Protein AF-A0A4Y1RPD7-F1 (afdb_monomer_lite)

InterPro domains:
  IPR005150 Cellulose synthase [PF03552] (23-149)

Organism: Prunus dulcis (NCBI:txid3755)

Radius of gyration: 18.89 Å; chains: 1; bounding box: 48×44×51 Å

Secondary structure (DSSP, 8-state):
-HHHHHHHHHHHHHHHHHHHHHTT--HHHHHHHHHHHHHHIIIIIHHHHHHHHHHHTT-------PPP----HHHHHHHHTT-----S--TTHHHHHHHHHHHHHHHHHHHHHHHH--S-HHHHHHHHHHHHHHHHHHHHHHHHHHT---

Foldseek 3Di:
DLVVVLVVVVVVLVVQQVVCVVVVHDPVRSLLVVLVVVLCVLAVVVVVVVQVVCVVVVNDDDDDDDDDPDDDPVNVVCVVVVADADDPDDPRCVSLLVLLVVLVVQLVVLVVCVVVDPPDNVVSVSSNVVSVVSNVSCVSVVVNVVPHDD

Sequence (150 aa):
MVSLVCVSLYRSYDQDLQDFVLAGGTFRRWWDDRRMWMIRGLSSFLFGTIEFSLKSLGVASHGFNVTSKVLDEDRSKRYEQGSIEFGVSSPLFVPLTMAAIVNLVAFAWGNVELIRSSNSPEELFMQMFIASFGILNCKPIYEAIINRKR

Structure (mmCIF, N/CA/C/O backbone):
data_AF-A0A4Y1RPD7-F1
#
_entry.id   AF-A0A4Y1RPD7-F1
#
loop_
_atom_site.group_PDB
_atom_site.id
_atom_site.type_symbol
_atom_site.label_atom_id
_atom_site.label_alt_id
_atom_site.label_comp_id
_atom_site.label_asym_id
_atom_site.label_entity_id
_atom_site.label_seq_id
_atom_site.pdbx_PDB_ins_code
_atom_site.Cartn_x
_atom_site.Cartn_y
_atom_site.Cartn_z
_atom_site.occupancy
_atom_site.B_iso_or_equiv
_atom_site.auth_seq_id
_atom_site.auth_comp_id
_atom_site.auth_asym_id
_atom_site.auth_atom_id
_atom_site.pdbx_PDB_model_num
ATOM 1 N N . MET A 1 1 ? 19.088 -10.000 -5.675 1.00 58.84 1 MET A N 1
ATOM 2 C CA . MET A 1 1 ? 18.324 -9.993 -4.402 1.00 58.84 1 MET A CA 1
ATOM 3 C C . MET A 1 1 ? 16.858 -9.614 -4.616 1.00 58.84 1 MET A C 1
ATOM 5 O O . MET A 1 1 ? 16.003 -10.401 -4.238 1.00 58.84 1 MET A O 1
ATOM 9 N N . VAL A 1 2 ? 16.553 -8.491 -5.284 1.00 61.25 2 VAL A N 1
ATOM 10 C CA . VAL A 1 2 ? 15.168 -8.044 -5.558 1.00 61.25 2 VAL A CA 1
ATOM 11 C C . VAL A 1 2 ? 14.354 -9.072 -6.360 1.00 61.25 2 VAL A C 1
ATOM 13 O O . VAL A 1 2 ? 13.270 -9.450 -5.925 1.00 61.25 2 VAL A O 1
ATOM 16 N N . SER A 1 3 ? 14.889 -9.617 -7.459 1.00 69.81 3 SER A N 1
ATOM 17 C CA . SER A 1 3 ? 14.157 -10.576 -8.309 1.00 69.81 3 SER A CA 1
ATOM 18 C C . SER A 1 3 ? 13.774 -11.877 -7.588 1.00 69.81 3 SER A C 1
ATOM 20 O O . SER A 1 3 ? 12.684 -12.395 -7.799 1.00 69.81 3 SER A O 1
ATOM 22 N N . LEU A 1 4 ? 14.622 -12.378 -6.682 1.00 75.12 4 LEU A N 1
ATOM 23 C CA . LEU A 1 4 ? 14.346 -13.581 -5.878 1.00 75.12 4 LEU A CA 1
ATOM 24 C C . LEU A 1 4 ? 13.180 -13.367 -4.906 1.00 75.12 4 LEU A C 1
ATOM 26 O O . LEU A 1 4 ? 12.284 -14.206 -4.814 1.00 75.12 4 LEU A O 1
ATOM 30 N N . VAL A 1 5 ? 13.161 -12.216 -4.229 1.00 74.44 5 VAL A N 1
ATOM 31 C CA . VAL A 1 5 ? 12.055 -11.834 -3.342 1.00 74.44 5 VAL A CA 1
ATOM 32 C C . VAL A 1 5 ? 10.758 -11.724 -4.146 1.00 74.44 5 VAL A C 1
ATOM 34 O O . VAL A 1 5 ? 9.749 -12.303 -3.756 1.00 74.44 5 VAL A O 1
ATOM 37 N N . CYS A 1 6 ? 10.790 -11.088 -5.317 1.00 72.25 6 CYS A N 1
ATOM 38 C CA . CYS A 1 6 ? 9.614 -10.964 -6.184 1.00 72.25 6 CYS A CA 1
ATOM 39 C C . CYS A 1 6 ? 9.053 -12.325 -6.618 1.00 72.25 6 CYS A C 1
ATOM 41 O O . CYS A 1 6 ? 7.846 -12.537 -6.549 1.00 72.25 6 CYS A O 1
ATOM 43 N N . VAL A 1 7 ? 9.919 -13.261 -7.020 1.00 79.75 7 VAL A N 1
ATOM 44 C CA . VAL A 1 7 ? 9.501 -14.613 -7.427 1.00 79.75 7 VAL A CA 1
ATOM 45 C C . VAL A 1 7 ? 8.850 -15.362 -6.262 1.00 79.75 7 VAL A C 1
ATOM 47 O O . VAL A 1 7 ? 7.811 -15.995 -6.446 1.00 79.75 7 VAL A O 1
ATOM 50 N N . SER A 1 8 ? 9.410 -15.258 -5.051 1.00 82.94 8 SER A N 1
ATOM 51 C CA . SER A 1 8 ? 8.802 -15.871 -3.861 1.00 82.94 8 SER A CA 1
ATOM 52 C C . SER A 1 8 ? 7.445 -15.262 -3.498 1.00 82.94 8 SER A C 1
ATOM 54 O O . SER A 1 8 ? 6.529 -15.996 -3.135 1.00 82.94 8 SER A O 1
ATOM 56 N N . LEU A 1 9 ? 7.293 -13.942 -3.652 1.00 80.88 9 LEU A N 1
ATOM 57 C CA . LEU A 1 9 ? 6.032 -13.245 -3.408 1.00 80.88 9 LEU A CA 1
ATOM 58 C C . LEU A 1 9 ? 4.979 -13.643 -4.437 1.00 80.88 9 LEU A C 1
ATOM 60 O O . LEU A 1 9 ? 3.856 -13.954 -4.070 1.00 80.88 9 LEU A O 1
ATOM 64 N N . TYR A 1 10 ? 5.334 -13.684 -5.718 1.00 82.81 10 TYR A N 1
ATOM 65 C CA . TYR A 1 10 ? 4.394 -14.092 -6.755 1.00 82.81 10 TYR A CA 1
ATOM 66 C C . TYR A 1 10 ? 3.880 -15.515 -6.516 1.00 82.81 10 TYR A C 1
ATOM 68 O O . TYR A 1 10 ? 2.677 -15.750 -6.568 1.00 82.81 10 TYR A O 1
ATOM 76 N N . ARG A 1 11 ? 4.777 -16.445 -6.162 1.00 88.69 11 ARG A N 1
ATOM 77 C CA . ARG A 1 11 ? 4.397 -17.823 -5.833 1.00 88.69 11 ARG A CA 1
ATOM 78 C C . ARG A 1 11 ? 3.441 -17.896 -4.642 1.00 88.69 11 ARG A C 1
ATOM 80 O O . ARG A 1 11 ? 2.474 -18.644 -4.706 1.00 88.69 11 ARG A O 1
ATOM 87 N N . SER A 1 12 ? 3.704 -17.154 -3.565 1.00 89.00 12 SER A N 1
ATOM 88 C CA . SER A 1 12 ? 2.822 -17.189 -2.393 1.00 89.00 12 SER A CA 1
ATOM 89 C C . SER A 1 12 ? 1.452 -16.578 -2.680 1.00 89.00 12 SER A C 1
ATOM 91 O O . SER A 1 12 ? 0.452 -17.101 -2.205 1.00 89.00 12 SER A O 1
ATOM 93 N N . TYR A 1 13 ? 1.391 -15.522 -3.494 1.00 87.94 13 TYR A N 1
ATOM 94 C CA . TYR A 1 13 ? 0.130 -14.933 -3.950 1.00 87.94 13 TYR A CA 1
ATOM 95 C C . TYR A 1 13 ? -0.679 -15.877 -4.838 1.00 87.94 13 TYR A C 1
ATOM 97 O O . TYR A 1 13 ? -1.895 -15.951 -4.692 1.00 87.94 13 TYR A O 1
ATOM 105 N N . ASP A 1 14 ? -0.015 -16.572 -5.760 1.00 90.00 14 ASP A N 1
ATOM 106 C CA . ASP A 1 14 ? -0.671 -17.522 -6.657 1.00 90.00 14 ASP A CA 1
ATOM 107 C C . ASP A 1 14 ? -1.253 -18.705 -5.876 1.00 90.00 14 ASP A C 1
ATOM 109 O O . ASP A 1 14 ? -2.417 -19.056 -6.058 1.00 90.00 14 ASP A O 1
ATOM 113 N N . GLN A 1 15 ? -0.485 -19.253 -4.931 1.00 94.31 15 GLN A N 1
ATOM 114 C CA . GLN A 1 15 ? -0.959 -20.326 -4.061 1.00 94.31 15 GLN A CA 1
ATOM 115 C C . GLN A 1 15 ? -2.148 -19.881 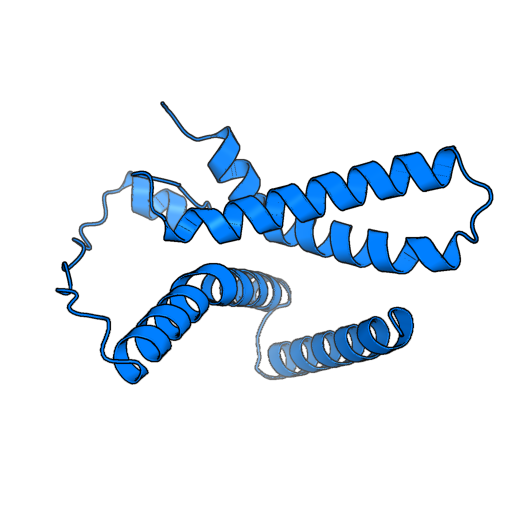-3.193 1.00 94.31 15 GLN A C 1
ATOM 117 O O . GLN A 1 15 ? -3.153 -20.581 -3.131 1.00 94.31 15 GLN A O 1
ATOM 122 N N . ASP A 1 16 ? -2.070 -18.698 -2.582 1.00 93.56 16 ASP A N 1
ATOM 123 C CA . ASP A 1 16 ? -3.153 -18.137 -1.764 1.00 93.56 16 ASP A CA 1
ATOM 124 C C . ASP A 1 16 ? -4.441 -17.923 -2.578 1.00 93.56 16 ASP A C 1
ATOM 126 O O . ASP A 1 16 ? -5.535 -18.241 -2.112 1.00 93.56 16 ASP A O 1
ATOM 130 N N . LEU A 1 17 ? -4.323 -17.457 -3.826 1.00 94.12 17 LEU A N 1
ATOM 131 C CA . LEU A 1 17 ? -5.464 -17.331 -4.730 1.00 94.12 17 LEU A CA 1
ATOM 132 C C . LEU A 1 17 ? -6.080 -18.695 -5.062 1.00 94.12 17 LEU A C 1
ATOM 134 O O . LEU A 1 17 ? -7.306 -18.832 -5.038 1.00 94.12 17 LEU A O 1
ATOM 138 N N . GLN A 1 18 ? -5.251 -19.689 -5.390 1.00 95.06 18 GLN A N 1
ATOM 139 C CA . GLN A 1 18 ? -5.726 -21.041 -5.683 1.00 95.06 18 GLN A CA 1
ATOM 140 C C . GLN A 1 18 ? -6.484 -21.618 -4.485 1.00 95.06 18 GLN A C 1
ATOM 142 O O . GLN A 1 18 ? -7.622 -22.057 -4.645 1.00 95.06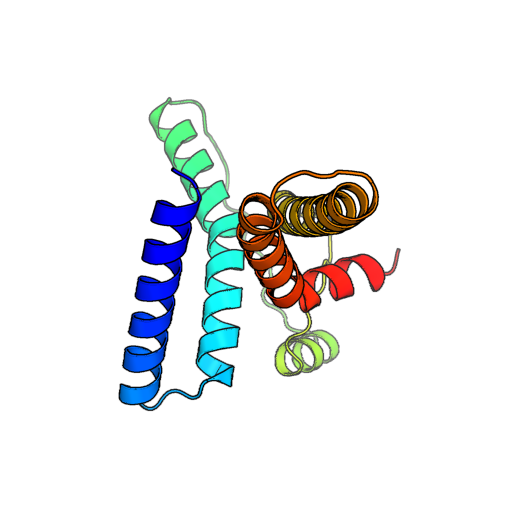 18 GLN A O 1
ATOM 147 N N . ASP A 1 19 ? -5.905 -21.533 -3.288 1.00 95.38 19 ASP A N 1
ATOM 148 C CA . ASP A 1 19 ? -6.521 -22.014 -2.052 1.00 95.38 19 ASP A CA 1
ATOM 149 C C . ASP A 1 19 ? -7.849 -21.292 -1.769 1.00 95.38 19 ASP A C 1
ATOM 151 O O . ASP A 1 19 ? -8.856 -21.928 -1.445 1.00 95.38 19 ASP A O 1
ATOM 155 N N . PHE A 1 20 ? -7.899 -19.971 -1.966 1.00 94.62 20 PHE A N 1
ATOM 156 C CA . PHE A 1 20 ? -9.113 -19.178 -1.766 1.00 94.62 20 PHE A CA 1
ATOM 157 C C . PHE A 1 20 ? -10.238 -19.568 -2.736 1.00 94.62 20 PHE A C 1
ATOM 159 O O . PHE A 1 20 ? -11.407 -19.637 -2.348 1.00 94.62 20 PHE A O 1
ATOM 166 N N . VAL A 1 21 ? -9.905 -19.831 -4.004 1.00 95.25 21 VAL A N 1
ATOM 167 C CA . VAL A 1 21 ? -10.876 -20.271 -5.018 1.00 95.25 21 VAL A CA 1
ATOM 168 C C . VAL A 1 21 ? -11.339 -21.704 -4.747 1.00 95.25 21 VAL A C 1
ATOM 170 O O . VAL A 1 21 ? -12.537 -21.977 -4.828 1.00 95.25 21 VAL A O 1
ATOM 173 N N . LEU A 1 22 ? -10.430 -22.605 -4.360 1.00 95.50 22 LEU A N 1
ATOM 174 C CA . LEU A 1 22 ? -10.765 -23.979 -3.967 1.00 95.50 22 LEU A CA 1
ATOM 175 C C . LEU A 1 22 ? -11.680 -24.021 -2.735 1.00 95.50 22 LEU A C 1
ATOM 177 O O . LEU A 1 22 ? -12.559 -24.877 -2.653 1.00 95.50 22 LEU A O 1
ATOM 181 N N . ALA A 1 23 ? -11.544 -23.057 -1.823 1.00 95.75 23 ALA A N 1
ATOM 182 C CA . ALA A 1 23 ? -12.442 -22.868 -0.685 1.00 95.75 23 ALA A CA 1
ATOM 183 C C . ALA A 1 23 ? -13.826 -22.282 -1.060 1.00 95.75 23 ALA A C 1
ATOM 185 O O . ALA A 1 23 ? -14.625 -21.969 -0.177 1.00 95.75 23 ALA A O 1
ATOM 186 N N . GLY A 1 24 ? -14.136 -22.119 -2.353 1.00 94.75 24 GLY A N 1
ATOM 187 C CA . GLY A 1 24 ? -15.412 -21.580 -2.841 1.00 94.75 24 GLY A CA 1
ATOM 188 C C . GLY A 1 24 ? -15.466 -20.049 -2.905 1.00 94.75 24 GLY A C 1
ATOM 189 O O . GLY A 1 24 ? -16.538 -19.463 -3.091 1.00 94.75 24 GLY A O 1
ATOM 190 N N . GLY A 1 25 ? -14.325 -19.377 -2.742 1.00 94.12 25 GLY A N 1
ATOM 191 C CA . GLY A 1 25 ? -14.188 -17.942 -2.936 1.00 94.12 25 GLY A CA 1
ATOM 192 C C . GLY A 1 25 ? -14.176 -17.538 -4.414 1.00 94.12 25 GLY A C 1
ATOM 193 O O . GLY A 1 25 ? -13.972 -18.346 -5.314 1.00 94.12 25 GLY A O 1
ATOM 194 N N . THR A 1 26 ? -14.386 -16.249 -4.684 1.00 94.81 26 THR A N 1
ATOM 195 C CA . THR A 1 26 ? -14.245 -15.683 -6.035 1.00 94.81 26 THR A CA 1
ATOM 196 C C . THR A 1 26 ? -12.986 -14.830 -6.115 1.00 94.81 26 THR A C 1
ATOM 198 O O . THR A 1 26 ? -12.588 -14.234 -5.115 1.00 94.81 26 THR A O 1
ATOM 201 N N . PHE A 1 27 ? -12.401 -14.690 -7.309 1.00 91.62 27 PHE A N 1
ATOM 202 C CA . PHE A 1 27 ? -11.227 -13.830 -7.524 1.00 91.62 27 PHE A CA 1
ATOM 203 C C . PHE A 1 27 ? -11.435 -12.401 -6.998 1.00 91.62 27 PHE A C 1
ATOM 205 O O . PHE A 1 27 ? -10.552 -11.823 -6.375 1.00 91.62 27 PHE A O 1
ATOM 212 N N . ARG A 1 28 ? -12.635 -11.837 -7.192 1.00 91.50 28 ARG A N 1
ATOM 213 C CA . ARG A 1 28 ? -12.963 -10.499 -6.686 1.00 91.50 28 ARG A CA 1
ATOM 214 C C . ARG A 1 28 ? -12.956 -10.440 -5.158 1.00 91.50 28 ARG A C 1
ATOM 216 O O . ARG A 1 28 ? -12.383 -9.514 -4.601 1.00 91.50 28 ARG A O 1
ATOM 223 N N . ARG A 1 29 ? -13.543 -11.439 -4.489 1.00 92.44 29 ARG A N 1
ATOM 224 C CA . ARG A 1 29 ? -13.525 -11.532 -3.020 1.00 92.44 29 ARG A CA 1
ATOM 225 C C . ARG A 1 29 ? -12.110 -11.714 -2.481 1.00 92.44 29 ARG A C 1
ATOM 227 O O . ARG A 1 29 ? -11.773 -11.078 -1.494 1.00 92.44 29 ARG A O 1
ATOM 234 N N . TRP A 1 30 ? -11.294 -12.528 -3.147 1.00 94.44 30 TRP A N 1
ATOM 235 C CA . TRP A 1 30 ? -9.881 -12.694 -2.808 1.00 94.44 30 TRP A CA 1
ATOM 236 C C . TRP A 1 30 ? -9.119 -11.371 -2.916 1.00 94.44 30 TRP A C 1
ATOM 238 O O . TRP A 1 30 ? -8.400 -10.977 -2.002 1.00 94.44 30 TRP A O 1
ATOM 248 N N . TRP A 1 31 ? -9.320 -10.642 -4.015 1.00 92.19 31 TRP A N 1
ATOM 249 C CA . TRP A 1 31 ? -8.673 -9.351 -4.227 1.00 92.19 31 TRP A CA 1
ATOM 250 C C . TRP A 1 31 ? -9.069 -8.320 -3.162 1.00 92.19 31 TRP A C 1
ATOM 252 O O . TRP A 1 31 ? -8.217 -7.598 -2.639 1.00 92.19 31 TRP A O 1
ATOM 262 N N . ASP A 1 32 ? -10.354 -8.264 -2.810 1.00 91.31 32 ASP A N 1
ATOM 263 C CA . ASP A 1 32 ? -10.855 -7.376 -1.761 1.00 91.31 32 ASP A CA 1
ATOM 264 C C . ASP A 1 32 ? -10.331 -7.784 -0.369 1.00 91.31 32 ASP A C 1
ATOM 266 O O . ASP A 1 32 ? -9.931 -6.913 0.410 1.00 91.31 32 ASP A O 1
ATOM 270 N N . ASP A 1 33 ? -10.230 -9.086 -0.077 1.00 91.94 33 ASP A N 1
ATOM 271 C CA . ASP A 1 33 ? -9.594 -9.591 1.147 1.00 91.94 33 ASP A CA 1
ATOM 272 C C . ASP A 1 33 ? -8.124 -9.168 1.220 1.00 91.94 33 ASP A C 1
ATOM 274 O O . ASP A 1 33 ? -7.674 -8.614 2.227 1.00 91.94 33 ASP A O 1
ATOM 278 N N . ARG A 1 34 ? -7.392 -9.299 0.109 1.00 91.00 34 ARG A N 1
ATOM 279 C CA . ARG A 1 34 ? -5.983 -8.917 0.034 1.00 91.00 34 ARG A CA 1
ATOM 280 C C . ARG A 1 34 ? -5.766 -7.432 0.298 1.00 91.00 34 ARG A C 1
ATOM 282 O O . ARG A 1 34 ? -4.848 -7.055 1.035 1.00 91.00 34 ARG A O 1
ATOM 289 N N . ARG A 1 35 ? -6.628 -6.577 -0.257 1.00 91.38 35 ARG A N 1
ATOM 290 C CA . ARG A 1 35 ? -6.637 -5.138 0.045 1.00 91.38 35 ARG A CA 1
ATOM 291 C C . ARG A 1 35 ? -6.859 -4.883 1.523 1.00 91.38 35 ARG A C 1
ATOM 293 O O . ARG A 1 35 ? -6.117 -4.104 2.123 1.00 91.38 35 ARG A O 1
ATOM 300 N N . MET A 1 36 ? -7.841 -5.554 2.120 1.00 91.56 36 MET A N 1
ATOM 301 C CA . MET A 1 36 ? -8.132 -5.392 3.539 1.00 91.56 36 MET A CA 1
ATOM 302 C C . MET A 1 36 ? -6.966 -5.865 4.413 1.00 91.56 36 MET A C 1
ATOM 304 O O . MET A 1 36 ? -6.643 -5.219 5.410 1.00 91.56 36 MET A O 1
ATOM 308 N N . TRP A 1 37 ? -6.278 -6.933 4.012 1.00 92.38 37 TRP A N 1
ATOM 309 C CA . TRP A 1 37 ? -5.068 -7.426 4.665 1.00 92.38 37 TRP A CA 1
ATOM 310 C C . TRP A 1 37 ? -3.966 -6.363 4.718 1.00 92.38 37 TRP A C 1
ATOM 312 O O . TRP A 1 37 ? -3.413 -6.092 5.787 1.00 92.38 37 TRP A O 1
ATOM 322 N N . MET A 1 38 ? -3.696 -5.690 3.595 1.00 90.88 38 MET A N 1
ATOM 323 C CA . MET A 1 38 ? -2.732 -4.583 3.546 1.00 90.88 38 MET A CA 1
ATOM 324 C C . MET A 1 38 ? -3.173 -3.395 4.403 1.00 90.88 38 MET A C 1
ATOM 326 O O . MET A 1 38 ? -2.357 -2.829 5.135 1.00 90.88 38 MET A O 1
ATOM 330 N N . ILE A 1 39 ? -4.465 -3.048 4.368 1.00 91.75 39 ILE A N 1
ATOM 331 C CA . ILE A 1 39 ? -5.010 -1.957 5.181 1.00 91.75 39 ILE A CA 1
ATOM 332 C C . ILE A 1 39 ? -4.821 -2.251 6.672 1.00 91.75 39 ILE A C 1
ATOM 334 O O . ILE A 1 39 ? -4.341 -1.392 7.412 1.00 91.75 39 ILE A O 1
ATOM 338 N N . ARG A 1 40 ? -5.143 -3.469 7.124 1.00 92.44 40 ARG A N 1
ATOM 339 C CA . ARG A 1 40 ? -4.966 -3.903 8.522 1.00 92.44 40 ARG A CA 1
ATOM 340 C C . ARG A 1 40 ? -3.501 -3.896 8.940 1.00 92.44 40 ARG A C 1
ATOM 342 O O . ARG A 1 40 ? -3.208 -3.450 10.051 1.00 92.44 40 ARG A O 1
ATOM 349 N N . GLY A 1 41 ? -2.611 -4.330 8.045 1.00 93.62 41 GLY A N 1
ATOM 350 C CA . GLY A 1 41 ? -1.162 -4.305 8.236 1.00 93.62 41 GLY A CA 1
ATOM 351 C C . GLY A 1 41 ? -0.629 -2.902 8.514 1.00 93.62 41 GLY A C 1
ATOM 352 O O . GLY A 1 41 ? 0.005 -2.676 9.541 1.00 93.62 41 GLY A O 1
ATOM 353 N N . LEU A 1 42 ? -0.946 -1.945 7.640 1.00 92.75 42 LEU A N 1
ATOM 354 C CA . LEU A 1 42 ? -0.470 -0.558 7.736 1.00 92.75 42 LEU A CA 1
ATOM 355 C C . LEU A 1 42 ? -1.199 0.289 8.792 1.00 92.75 42 LEU A C 1
ATOM 357 O O . LEU A 1 42 ? -0.752 1.388 9.107 1.00 92.75 42 LEU A O 1
ATOM 361 N N . SER A 1 43 ? -2.310 -0.201 9.342 1.00 90.50 43 SER A N 1
ATOM 362 C CA . SER A 1 43 ? -3.056 0.474 10.408 1.00 90.50 43 SER A CA 1
ATOM 363 C C . SER A 1 43 ? -2.989 -0.325 11.712 1.00 90.50 43 SER A C 1
ATOM 365 O O . SER A 1 43 ? -2.038 -0.191 12.474 1.00 90.50 43 SER A O 1
ATOM 367 N N . SER A 1 44 ? -3.978 -1.178 11.973 1.00 89.81 44 SER A N 1
ATOM 368 C CA . SER A 1 44 ? -4.158 -1.878 13.248 1.00 89.81 44 SER A CA 1
ATOM 369 C C . SER A 1 44 ? -2.926 -2.652 13.722 1.00 89.81 44 SER A C 1
ATOM 371 O O . SER A 1 44 ? -2.562 -2.542 14.888 1.00 89.81 44 SER A O 1
ATOM 373 N N . PHE A 1 45 ? -2.262 -3.404 12.840 1.00 93.31 45 PHE A N 1
ATOM 374 C CA . PHE A 1 45 ? -1.120 -4.227 13.235 1.00 93.31 45 PHE A CA 1
ATOM 375 C C . PHE A 1 45 ? 0.114 -3.376 13.506 1.00 93.31 45 PHE A C 1
ATOM 377 O O . PHE A 1 45 ? 0.779 -3.595 14.515 1.00 93.31 45 PHE A O 1
ATOM 384 N N . LEU A 1 46 ? 0.390 -2.375 12.665 1.00 92.12 46 LEU A N 1
ATOM 385 C CA . LEU A 1 46 ? 1.491 -1.439 12.879 1.00 92.12 46 LEU A CA 1
ATOM 386 C C . LEU A 1 46 ? 1.346 -0.703 14.218 1.00 92.12 46 LEU A C 1
ATOM 388 O O . LEU A 1 46 ? 2.250 -0.752 15.048 1.00 92.12 46 LEU A O 1
ATOM 392 N N . PHE A 1 47 ? 0.197 -0.066 14.452 1.00 90.19 47 PHE A N 1
ATOM 393 C CA . PHE A 1 47 ? -0.037 0.697 15.679 1.00 90.19 47 PHE A CA 1
ATOM 394 C C . PHE A 1 47 ? -0.114 -0.201 16.915 1.00 90.19 47 PHE A C 1
ATOM 396 O O . PHE A 1 47 ? 0.478 0.138 17.935 1.00 90.19 47 PHE A O 1
ATOM 403 N N . GLY A 1 48 ? -0.757 -1.368 16.814 1.00 91.00 48 GLY A N 1
ATOM 404 C CA . GLY A 1 48 ? -0.798 -2.341 17.906 1.00 91.00 48 GLY A CA 1
ATOM 405 C C . GLY A 1 48 ? 0.586 -2.893 18.259 1.00 91.00 48 GLY A C 1
ATOM 406 O O . GLY A 1 48 ? 0.888 -3.079 19.433 1.00 91.00 48 GLY A O 1
ATOM 407 N N . THR A 1 49 ? 1.459 -3.094 17.268 1.00 92.19 49 THR A N 1
ATOM 408 C CA . THR A 1 49 ? 2.847 -3.526 17.505 1.00 92.19 49 THR A CA 1
ATOM 409 C C . THR A 1 49 ? 3.651 -2.425 18.188 1.00 92.19 49 THR A C 1
ATOM 411 O O . THR A 1 49 ? 4.329 -2.700 19.172 1.00 92.19 49 THR A O 1
ATOM 414 N N . ILE A 1 50 ? 3.538 -1.176 17.720 1.00 90.94 50 ILE A N 1
ATOM 415 C CA . ILE A 1 50 ? 4.194 -0.022 18.353 1.00 90.94 50 ILE A CA 1
ATOM 416 C C . ILE A 1 50 ? 3.736 0.115 19.808 1.00 90.94 50 ILE A C 1
ATOM 418 O O . ILE A 1 50 ? 4.568 0.236 20.703 1.00 90.94 50 ILE A O 1
ATOM 422 N N . GLU A 1 51 ? 2.428 0.049 20.058 1.00 90.06 51 GLU A N 1
ATOM 423 C CA . GLU A 1 51 ? 1.864 0.128 21.406 1.00 90.06 51 GLU A CA 1
ATOM 424 C C . GLU A 1 51 ? 2.374 -1.006 22.301 1.00 90.06 51 GLU A C 1
ATOM 426 O O . GLU A 1 51 ? 2.833 -0.756 23.418 1.00 90.06 51 GLU A O 1
ATOM 431 N N . PHE A 1 52 ? 2.352 -2.244 21.802 1.00 90.62 52 PHE A N 1
ATOM 432 C CA . PHE A 1 52 ? 2.882 -3.398 22.519 1.00 90.62 52 PHE A CA 1
ATOM 433 C C . PHE A 1 52 ? 4.363 -3.207 22.870 1.00 90.62 52 PHE A C 1
ATOM 435 O O . PHE A 1 52 ? 4.736 -3.371 24.029 1.00 90.62 52 PHE A O 1
ATOM 442 N N . SER A 1 53 ? 5.193 -2.786 21.912 1.00 91.94 53 SER A N 1
ATOM 443 C CA . SER A 1 53 ? 6.617 -2.523 22.142 1.00 91.94 53 SER A CA 1
ATOM 444 C C . SER A 1 53 ? 6.848 -1.413 23.169 1.00 91.94 53 SER A C 1
ATOM 446 O O . SER A 1 53 ? 7.661 -1.582 24.075 1.00 91.94 53 SER A O 1
ATOM 448 N N . LEU A 1 54 ? 6.114 -0.300 23.085 1.00 90.88 54 LEU A N 1
ATOM 449 C CA . LEU A 1 54 ? 6.217 0.797 24.053 1.00 90.88 54 LEU A CA 1
ATOM 450 C C . LEU A 1 54 ? 5.808 0.353 25.462 1.00 90.88 54 LEU A C 1
ATOM 452 O O . LEU A 1 54 ? 6.436 0.749 26.445 1.00 90.88 54 LEU A O 1
ATOM 456 N N . LYS A 1 55 ? 4.787 -0.501 25.569 1.00 88.75 55 LYS A N 1
ATOM 457 C CA . LYS A 1 55 ? 4.367 -1.094 26.840 1.00 88.75 55 LYS A CA 1
ATOM 458 C C . LYS A 1 55 ? 5.426 -2.040 27.401 1.00 88.75 55 LYS A C 1
ATOM 460 O O . LYS A 1 55 ? 5.727 -1.961 28.588 1.00 88.75 55 LYS A O 1
ATOM 465 N N . SER A 1 56 ? 6.029 -2.887 26.564 1.00 90.31 56 SER A N 1
ATOM 466 C CA . SER A 1 56 ? 7.137 -3.764 26.966 1.00 90.31 56 SER A CA 1
ATOM 467 C C . SER A 1 56 ? 8.365 -2.988 27.453 1.00 90.31 56 SER A C 1
ATOM 469 O O . SER A 1 56 ? 9.093 -3.490 28.302 1.00 90.31 56 SER A O 1
ATOM 471 N N . LEU A 1 57 ? 8.575 -1.762 26.963 1.00 92.69 57 LEU A N 1
ATOM 472 C CA . LEU A 1 57 ? 9.646 -0.858 27.399 1.00 92.69 57 LEU A CA 1
ATOM 473 C C . LEU A 1 57 ? 9.271 0.008 28.621 1.00 92.69 57 LEU A C 1
ATOM 475 O O . LEU A 1 57 ? 10.079 0.824 29.055 1.00 92.69 57 LEU A O 1
ATOM 479 N N . GLY A 1 58 ? 8.063 -0.145 29.178 1.00 88.81 58 GLY A N 1
ATOM 480 C CA . GLY A 1 58 ? 7.598 0.605 30.352 1.00 88.81 58 GLY A CA 1
ATOM 481 C C . GLY A 1 58 ? 7.188 2.057 30.074 1.00 88.81 58 GLY A C 1
ATOM 482 O O . GLY A 1 58 ? 7.059 2.839 31.011 1.00 88.81 58 GLY A O 1
ATOM 483 N N . VAL A 1 59 ? 6.985 2.429 28.805 1.00 84.00 59 VAL A N 1
ATOM 484 C CA . VAL A 1 59 ? 6.764 3.824 28.378 1.00 84.00 59 VAL A CA 1
ATOM 485 C C . VAL A 1 59 ? 5.275 4.198 28.310 1.00 84.00 59 VAL A C 1
ATOM 487 O O . VAL A 1 59 ? 4.927 5.365 28.473 1.00 84.00 59 VAL A O 1
ATOM 490 N N . ALA A 1 60 ? 4.376 3.242 28.056 1.00 73.56 60 ALA A N 1
ATOM 491 C CA . ALA A 1 60 ? 2.996 3.559 27.671 1.00 73.56 60 ALA A CA 1
ATOM 492 C C . ALA A 1 60 ? 1.972 3.506 28.826 1.00 73.56 60 ALA A C 1
ATOM 494 O O . ALA A 1 60 ? 1.748 2.449 29.418 1.00 73.56 60 ALA A O 1
ATOM 495 N N . SER A 1 61 ? 1.240 4.612 29.035 1.00 58.72 61 SER A N 1
ATOM 496 C CA . SER A 1 61 ? -0.100 4.624 29.647 1.00 58.72 61 SER A CA 1
ATOM 497 C C . SER A 1 61 ? -1.106 5.254 28.672 1.00 58.72 61 SER A C 1
ATOM 499 O O . SER A 1 61 ? -1.162 6.478 28.536 1.00 58.72 61 SER A O 1
ATOM 501 N N . HIS A 1 62 ? -1.903 4.443 27.977 1.00 64.31 62 HIS A N 1
ATOM 502 C CA . HIS A 1 62 ? -2.975 4.941 27.109 1.00 64.31 62 HIS A CA 1
ATOM 503 C C . HIS A 1 62 ? -4.335 4.397 27.556 1.00 64.31 62 HIS A C 1
ATOM 505 O O . HIS A 1 62 ? -4.467 3.223 27.898 1.00 64.31 62 HIS A O 1
ATOM 511 N N . GLY A 1 63 ? -5.341 5.276 27.580 1.00 63.38 63 GLY A N 1
ATOM 512 C CA . GLY A 1 63 ? -6.740 4.918 27.807 1.00 63.38 63 GLY A CA 1
ATOM 513 C C . GLY A 1 63 ? -7.423 4.555 26.489 1.00 63.38 63 GLY A C 1
ATOM 514 O O . GLY A 1 63 ? -7.233 5.233 25.480 1.00 63.38 63 GLY A O 1
ATOM 515 N N . PHE A 1 64 ? -8.225 3.491 26.489 1.00 63.38 64 PHE A N 1
ATOM 516 C CA . PHE A 1 64 ? -8.998 3.084 25.319 1.00 63.38 64 PHE A CA 1
ATOM 517 C C . PHE A 1 64 ? -10.240 3.971 25.180 1.00 63.38 64 PHE A C 1
ATOM 519 O O . PHE A 1 64 ? -11.170 3.869 25.980 1.00 63.38 64 PHE A O 1
ATOM 526 N N . ASN A 1 65 ? -10.267 4.840 24.168 1.00 71.06 65 ASN A N 1
ATOM 527 C CA . ASN A 1 65 ? -11.464 5.616 23.859 1.00 71.06 65 ASN A CA 1
ATOM 528 C C . ASN A 1 65 ? -12.384 4.812 22.932 1.00 71.06 65 ASN A C 1
ATOM 530 O O . ASN A 1 65 ? -12.035 4.529 21.783 1.00 71.06 65 ASN A O 1
ATOM 534 N N . VAL A 1 66 ? -13.569 4.448 23.421 1.00 68.38 66 VAL A N 1
ATOM 535 C CA . VAL A 1 66 ? -14.548 3.678 22.645 1.00 68.38 66 VAL A CA 1
ATOM 536 C C . VAL A 1 66 ? -15.083 4.546 21.508 1.00 68.38 66 VAL A C 1
ATOM 538 O O . VAL A 1 66 ? -15.691 5.590 21.732 1.00 68.38 66 VAL A O 1
ATOM 541 N N . THR A 1 67 ? -14.877 4.111 20.267 1.00 67.81 67 THR A N 1
ATOM 542 C CA . THR A 1 67 ? -15.441 4.798 19.098 1.00 67.81 67 THR A CA 1
ATOM 543 C C . THR A 1 67 ? -16.927 4.464 18.962 1.00 67.81 67 THR A C 1
ATOM 545 O O . THR A 1 67 ? -17.313 3.296 19.056 1.00 67.81 67 THR A O 1
ATOM 548 N N . SER A 1 68 ? -17.773 5.466 18.710 1.00 72.94 68 SER A N 1
ATOM 549 C CA . SER A 1 68 ? -19.195 5.235 18.451 1.00 72.94 68 SER A CA 1
ATOM 550 C C . SER A 1 68 ? -19.386 4.487 17.125 1.00 72.94 68 SER A C 1
ATOM 552 O O . SER A 1 68 ? -18.831 4.855 16.090 1.00 72.94 68 SER A O 1
ATOM 554 N N . LYS A 1 69 ? -20.176 3.408 17.154 1.00 68.75 69 LYS A N 1
ATOM 555 C CA . LYS A 1 69 ? -20.506 2.585 15.975 1.00 68.75 69 LYS A CA 1
ATOM 556 C C . LYS A 1 69 ? -21.843 2.967 15.330 1.00 68.75 69 LYS A C 1
ATOM 558 O O . LYS A 1 69 ? -22.427 2.159 14.618 1.00 68.75 69 LYS A O 1
ATOM 563 N N . VAL A 1 70 ? -22.353 4.168 15.602 1.00 73.50 70 VAL A N 1
ATOM 564 C CA . VAL A 1 70 ? -23.613 4.630 15.006 1.00 7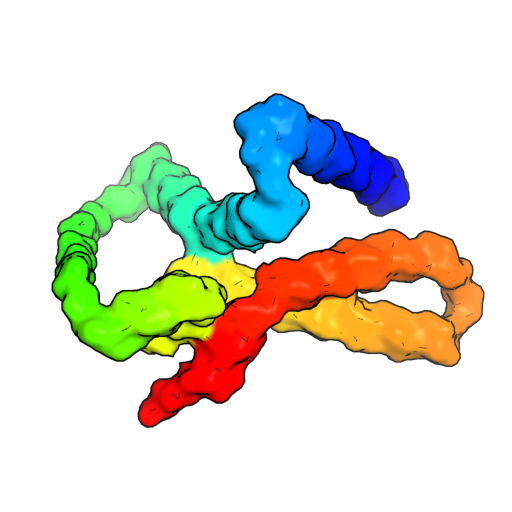3.50 70 VAL A CA 1
ATOM 565 C C . VAL A 1 70 ? -23.382 4.837 13.508 1.00 73.50 70 VAL A C 1
ATOM 567 O O . VAL A 1 70 ? -22.561 5.666 13.107 1.00 73.50 70 VAL A O 1
ATOM 570 N N . LEU A 1 71 ? -24.056 4.025 12.695 1.00 62.38 71 LEU A N 1
ATOM 571 C CA . LEU A 1 71 ? -24.007 4.091 11.239 1.00 62.38 71 LEU A CA 1
ATOM 572 C C . LEU A 1 71 ? -25.102 5.041 10.759 1.00 62.38 71 LEU A C 1
ATOM 574 O O . LEU A 1 71 ? -26.272 4.844 11.066 1.00 62.38 71 LEU A O 1
ATOM 578 N N . ASP A 1 72 ? -24.695 6.066 10.022 1.00 75.69 72 ASP A N 1
ATOM 579 C CA . ASP A 1 72 ? -25.604 6.932 9.272 1.00 75.69 72 ASP A CA 1
ATOM 580 C C . ASP A 1 72 ? -25.932 6.270 7.918 1.00 75.69 72 ASP A C 1
ATOM 582 O O . ASP A 1 72 ? -25.099 5.516 7.395 1.00 75.69 72 ASP A O 1
ATOM 586 N N . GLU A 1 73 ? -27.102 6.533 7.332 1.00 75.81 73 GLU A N 1
ATOM 587 C CA . GLU A 1 73 ? -27.553 5.892 6.079 1.00 75.81 73 GLU A CA 1
ATOM 588 C C . GLU A 1 73 ? -26.557 6.112 4.929 1.00 75.81 73 GLU A C 1
ATOM 590 O O . GLU A 1 73 ? -26.254 5.193 4.160 1.00 75.81 73 GLU A O 1
ATOM 595 N N . ASP A 1 74 ? -25.965 7.305 4.862 1.00 72.94 74 ASP A N 1
ATOM 596 C CA . ASP A 1 74 ? -24.938 7.652 3.877 1.00 72.94 74 ASP A CA 1
ATOM 597 C C . ASP A 1 74 ? -23.636 6.859 4.077 1.00 72.94 74 ASP A C 1
ATOM 599 O O . ASP A 1 74 ? -22.939 6.515 3.116 1.00 72.94 74 ASP A O 1
ATOM 603 N N . ARG A 1 75 ? -23.312 6.510 5.328 1.00 67.31 75 ARG A N 1
ATOM 604 C CA . ARG A 1 75 ? -22.129 5.707 5.662 1.00 67.31 75 ARG A CA 1
ATOM 605 C C . ARG A 1 75 ? -22.335 4.235 5.292 1.00 67.31 75 ARG A C 1
ATOM 607 O O . ARG A 1 75 ? -21.389 3.595 4.838 1.00 67.31 75 ARG A O 1
ATOM 614 N N . SER A 1 76 ? -23.563 3.726 5.424 1.00 73.44 76 SER A N 1
ATOM 615 C CA . SER A 1 76 ? -23.935 2.361 5.021 1.00 73.44 76 SER A CA 1
ATOM 616 C C . SER A 1 76 ? -23.841 2.164 3.505 1.00 73.44 76 SER A C 1
ATOM 618 O O . SER A 1 76 ? -23.180 1.237 3.043 1.00 73.44 76 SER A O 1
ATOM 620 N N . LYS A 1 77 ? -24.403 3.089 2.713 1.00 74.94 77 LYS A N 1
ATOM 621 C CA . LYS A 1 77 ? -24.329 3.040 1.238 1.00 74.94 77 LYS A CA 1
ATOM 622 C C . LYS A 1 77 ? -22.887 3.030 0.726 1.00 74.94 77 LYS A C 1
ATOM 624 O O . LYS A 1 77 ? -22.548 2.287 -0.191 1.00 74.94 77 LYS A O 1
ATOM 629 N N . ARG A 1 78 ? -22.012 3.835 1.334 1.00 70.50 78 ARG A N 1
ATOM 630 C CA . ARG A 1 78 ? -20.587 3.899 0.969 1.00 70.50 78 ARG A CA 1
ATOM 631 C C . ARG A 1 78 ? -19.798 2.649 1.348 1.00 70.50 78 ARG A C 1
ATOM 633 O O . ARG A 1 78 ? -18.880 2.282 0.611 1.00 70.50 78 ARG A O 1
ATOM 640 N N . TYR A 1 79 ? -20.166 2.001 2.453 1.00 72.44 79 TYR A N 1
ATOM 641 C CA . TYR A 1 79 ? -19.601 0.715 2.859 1.00 72.44 79 TYR A CA 1
ATOM 642 C C . TYR A 1 79 ? -19.932 -0.381 1.839 1.00 72.44 79 TYR A C 1
ATOM 644 O O . TYR A 1 79 ? -19.032 -1.087 1.392 1.00 72.44 79 TYR A O 1
ATOM 652 N N . GLU A 1 80 ? -21.188 -0.462 1.389 1.00 74.81 80 GLU A N 1
ATOM 653 C CA . GLU A 1 80 ? -21.607 -1.414 0.346 1.00 74.81 80 GLU A CA 1
ATOM 654 C C . GLU A 1 80 ? -20.898 -1.181 -0.996 1.00 74.81 80 GLU A C 1
ATOM 656 O O . GLU A 1 80 ? -20.610 -2.124 -1.731 1.00 74.81 80 GLU A O 1
ATOM 661 N N . GLN A 1 81 ? -20.560 0.073 -1.304 1.00 73.56 81 GLN A N 1
ATOM 662 C CA . GLN A 1 81 ? -19.813 0.444 -2.509 1.00 73.56 81 GLN A CA 1
ATOM 663 C C . GLN A 1 81 ? -18.301 0.167 -2.408 1.00 73.56 81 GLN A C 1
ATOM 665 O O . GLN A 1 81 ? -17.589 0.330 -3.399 1.00 73.56 81 GLN A O 1
ATOM 670 N N . GLY A 1 82 ? -17.791 -0.238 -1.237 1.00 71.56 82 GLY A N 1
ATOM 671 C CA . GLY A 1 82 ? -16.361 -0.484 -1.015 1.00 71.56 82 GLY A CA 1
ATOM 672 C C . GLY A 1 82 ? -15.503 0.786 -1.025 1.00 71.56 82 GLY A C 1
ATOM 673 O O . GLY A 1 82 ? -14.290 0.716 -1.230 1.00 71.56 82 GLY A O 1
ATOM 674 N N . SER A 1 83 ? -16.125 1.952 -0.831 1.00 75.88 83 SER A N 1
ATOM 675 C CA . SER A 1 83 ? -15.426 3.238 -0.785 1.00 75.88 83 SER A CA 1
ATOM 676 C C . SER A 1 83 ? -14.877 3.510 0.616 1.00 75.88 83 SER A C 1
ATOM 678 O O . SER A 1 83 ? -15.550 3.279 1.622 1.00 75.88 83 SER A O 1
ATOM 680 N N . ILE A 1 84 ? -13.638 4.000 0.687 1.00 80.12 84 ILE A N 1
ATOM 681 C CA . ILE A 1 84 ? -13.016 4.417 1.946 1.00 80.12 84 ILE A CA 1
ATOM 682 C C . ILE A 1 84 ? -13.271 5.913 2.117 1.00 80.12 84 ILE A C 1
ATOM 684 O O . ILE A 1 84 ? -13.065 6.695 1.194 1.00 80.12 84 ILE A O 1
ATOM 688 N N . GLU A 1 85 ? -13.695 6.321 3.308 1.00 77.25 85 GLU A N 1
ATOM 689 C CA . GLU A 1 85 ? -13.824 7.730 3.662 1.00 77.25 85 GLU A CA 1
ATOM 690 C C . GLU A 1 85 ? -12.870 8.056 4.806 1.00 77.25 85 GLU A C 1
ATOM 692 O O . GLU A 1 85 ? -12.950 7.490 5.901 1.00 77.25 85 GLU A O 1
ATOM 697 N N . PHE A 1 86 ? -11.974 9.007 4.562 1.00 73.69 86 PHE A N 1
ATOM 698 C CA . PHE A 1 86 ? -11.206 9.623 5.629 1.00 73.69 86 PHE A CA 1
ATOM 699 C C . PHE A 1 86 ? -12.082 10.681 6.293 1.00 73.69 86 PHE A C 1
ATOM 701 O O . PHE A 1 86 ? -12.180 11.802 5.803 1.00 73.69 86 PHE A O 1
ATOM 708 N N . GLY A 1 87 ? -12.744 10.295 7.387 1.00 70.44 87 GLY A N 1
ATOM 709 C CA . GLY A 1 87 ? -13.498 11.214 8.240 1.00 70.44 87 GLY A CA 1
ATOM 710 C C . GLY A 1 87 ? -12.575 12.197 8.976 1.00 70.44 87 GLY A C 1
ATOM 711 O O . GLY A 1 87 ? -11.770 12.912 8.377 1.00 70.44 87 GLY A O 1
ATOM 712 N N . VAL A 1 88 ? -12.654 12.234 10.307 1.00 71.50 88 VAL A N 1
ATOM 713 C CA . VAL A 1 88 ? -11.722 13.042 11.112 1.00 71.50 88 VAL A CA 1
ATOM 714 C C . VAL A 1 88 ? -10.286 12.554 10.882 1.00 71.50 88 VAL A C 1
ATOM 716 O O . VAL A 1 88 ? -10.045 11.348 10.784 1.00 71.50 88 VAL A O 1
ATOM 719 N N . SER A 1 89 ? -9.330 13.486 10.785 1.00 76.12 89 SER A N 1
ATOM 720 C CA . SER A 1 89 ? -7.902 13.168 10.649 1.00 76.12 89 SER A CA 1
ATOM 721 C C . SER A 1 89 ? -7.477 12.159 11.722 1.00 76.12 89 SER A C 1
ATOM 723 O O . SER A 1 89 ? -7.483 12.481 12.907 1.00 76.12 89 SER A O 1
ATOM 725 N N . SER A 1 90 ? -7.095 10.951 11.302 1.00 82.88 90 SER A N 1
ATOM 726 C CA . SER A 1 90 ? -6.626 9.883 12.187 1.00 82.88 90 SER A CA 1
ATOM 727 C C . SER A 1 90 ? -5.179 9.515 11.856 1.00 82.88 90 SER A C 1
ATOM 729 O O . SER A 1 90 ? -4.868 9.319 10.676 1.00 82.88 90 SER A O 1
ATOM 731 N N . PRO A 1 91 ? -4.299 9.345 12.863 1.00 85.06 91 PRO A N 1
ATOM 732 C CA . PRO A 1 91 ? -2.947 8.828 12.662 1.00 85.06 91 PRO A CA 1
ATOM 733 C C . PRO A 1 91 ? -2.922 7.482 11.925 1.00 85.06 91 PRO A C 1
ATOM 735 O O . PRO A 1 91 ? -1.990 7.220 11.170 1.00 85.06 91 PRO A O 1
ATOM 738 N N . LEU A 1 92 ? -3.976 6.665 12.061 1.00 85.94 92 LEU A N 1
ATOM 739 C CA . LEU A 1 92 ? -4.103 5.367 11.386 1.00 85.94 92 LEU A CA 1
ATOM 740 C C . LEU A 1 92 ? -4.099 5.476 9.853 1.00 85.94 92 LEU A C 1
ATOM 742 O O . LEU A 1 92 ? -3.733 4.521 9.172 1.00 85.94 92 LEU A O 1
ATOM 746 N N . PHE A 1 93 ? -4.495 6.626 9.299 1.00 87.94 93 PHE A N 1
ATOM 747 C CA . PHE A 1 93 ? -4.518 6.853 7.852 1.00 87.94 93 PHE A CA 1
ATOM 748 C C . PHE A 1 93 ? -3.171 7.314 7.294 1.00 87.94 93 PHE A C 1
ATOM 750 O O . PHE A 1 93 ? -2.972 7.268 6.079 1.00 87.94 93 PHE A O 1
ATOM 757 N N . VAL A 1 94 ? -2.239 7.740 8.153 1.00 91.44 94 VAL A N 1
ATOM 758 C CA . VAL A 1 94 ? -0.948 8.286 7.720 1.00 91.44 94 VAL A CA 1
ATOM 759 C C . VAL A 1 94 ? -0.095 7.220 7.027 1.00 91.44 94 VAL A C 1
ATOM 761 O O . VAL A 1 94 ? 0.307 7.473 5.892 1.00 91.44 94 VAL A O 1
ATOM 764 N N . PRO A 1 95 ? 0.136 6.016 7.594 1.00 93.88 95 PRO A N 1
ATOM 765 C CA . PRO A 1 95 ? 0.945 5.003 6.916 1.00 93.88 95 PRO A CA 1
ATOM 766 C C . PRO A 1 95 ? 0.288 4.492 5.631 1.00 93.88 95 PRO A C 1
ATOM 768 O O . PRO A 1 95 ? 0.980 4.250 4.647 1.00 93.88 95 PRO A O 1
ATOM 771 N N . LEU A 1 96 ? -1.047 4.385 5.613 1.00 92.62 96 LEU A N 1
ATOM 772 C CA . LEU A 1 96 ? -1.823 3.998 4.428 1.00 92.62 96 LEU A CA 1
ATOM 773 C C . LEU A 1 96 ? -1.625 4.991 3.279 1.00 92.62 96 LEU A C 1
ATOM 775 O O . LEU A 1 96 ? -1.284 4.608 2.162 1.00 92.62 96 LEU A O 1
ATOM 779 N N . THR A 1 97 ? -1.806 6.276 3.577 1.00 92.88 97 THR A N 1
ATOM 780 C CA . THR A 1 97 ? -1.653 7.363 2.606 1.00 92.88 97 THR A CA 1
ATOM 781 C C . THR A 1 97 ? -0.204 7.485 2.145 1.00 92.88 97 THR A C 1
ATOM 783 O O . THR A 1 97 ? 0.052 7.640 0.954 1.00 92.88 97 THR A O 1
ATOM 786 N N . MET A 1 98 ? 0.752 7.352 3.069 1.00 95.19 98 MET A N 1
ATOM 787 C CA . MET A 1 98 ? 2.180 7.385 2.759 1.00 95.19 98 MET A CA 1
ATOM 788 C C . MET A 1 98 ? 2.572 6.242 1.822 1.00 95.19 98 MET A C 1
ATOM 790 O O . MET A 1 98 ? 3.207 6.486 0.802 1.00 95.19 98 MET A O 1
ATOM 794 N N . ALA A 1 99 ? 2.152 5.008 2.115 1.00 94.69 99 ALA A N 1
ATOM 795 C CA . ALA A 1 99 ? 2.429 3.856 1.262 1.00 94.69 99 ALA A CA 1
ATOM 796 C C . ALA A 1 99 ? 1.842 4.035 -0.146 1.00 94.69 99 ALA A C 1
ATOM 798 O O . ALA A 1 99 ? 2.515 3.730 -1.130 1.00 94.69 99 ALA A O 1
ATOM 799 N N . ALA A 1 100 ? 0.621 4.568 -0.256 1.00 94.50 100 ALA A N 1
ATOM 800 C CA . ALA A 1 100 ? 0.007 4.877 -1.543 1.00 94.50 100 ALA A CA 1
ATOM 801 C C . ALA A 1 100 ? 0.844 5.908 -2.327 1.00 94.50 100 ALA A C 1
ATOM 803 O O . ALA A 1 100 ? 1.279 5.635 -3.444 1.00 94.50 100 ALA A O 1
ATOM 804 N N . ILE A 1 101 ? 1.170 7.054 -1.718 1.00 95.38 101 ILE A N 1
ATOM 805 C CA . ILE A 1 101 ? 1.971 8.110 -2.360 1.00 95.38 101 ILE A CA 1
ATOM 806 C C . ILE A 1 101 ? 3.354 7.593 -2.773 1.00 95.38 101 ILE A C 1
ATOM 808 O O . ILE A 1 101 ? 3.785 7.850 -3.893 1.00 95.38 101 ILE A O 1
ATOM 812 N N . VAL A 1 102 ? 4.037 6.834 -1.911 1.00 95.81 102 VAL A N 1
ATOM 813 C CA . VAL A 1 102 ? 5.358 6.265 -2.217 1.00 95.81 102 VAL A CA 1
ATOM 814 C C . VAL A 1 102 ? 5.291 5.330 -3.424 1.00 95.81 102 VAL A C 1
ATOM 816 O O . VAL A 1 102 ? 6.128 5.451 -4.314 1.00 95.81 102 VAL A O 1
ATOM 819 N N . ASN A 1 103 ? 4.288 4.447 -3.510 1.00 94.81 103 ASN A N 1
ATOM 820 C CA . ASN A 1 103 ? 4.113 3.581 -4.683 1.00 94.81 103 ASN A CA 1
ATOM 821 C C . ASN A 1 103 ? 3.831 4.394 -5.956 1.00 94.81 103 ASN A C 1
ATOM 823 O O . ASN A 1 103 ? 4.385 4.087 -7.011 1.00 94.81 103 ASN A O 1
ATOM 827 N N . LEU A 1 104 ? 3.017 5.450 -5.862 1.00 95.56 104 LEU A N 1
ATOM 828 C CA . LEU A 1 104 ? 2.721 6.331 -6.992 1.00 95.56 104 LEU A CA 1
ATOM 829 C C . LEU A 1 104 ? 3.971 7.063 -7.499 1.00 95.56 104 LEU A C 1
ATOM 831 O O . LEU A 1 104 ? 4.240 7.074 -8.700 1.00 95.56 104 LEU A O 1
ATOM 835 N N . VAL A 1 105 ? 4.753 7.643 -6.585 1.00 95.81 105 VAL A N 1
ATOM 836 C CA . VAL A 1 105 ? 5.999 8.354 -6.906 1.00 95.81 105 VAL A CA 1
ATOM 837 C C . VAL A 1 105 ? 7.043 7.391 -7.465 1.00 95.81 105 VAL A C 1
ATOM 839 O O . VAL A 1 105 ? 7.663 7.704 -8.477 1.00 95.81 105 VAL A O 1
ATOM 842 N N . ALA A 1 106 ? 7.206 6.209 -6.863 1.00 93.94 106 ALA A N 1
ATOM 843 C CA . ALA A 1 106 ? 8.132 5.189 -7.349 1.00 93.94 106 ALA A CA 1
ATOM 844 C C . ALA A 1 106 ? 7.779 4.735 -8.772 1.00 93.94 106 ALA A C 1
ATOM 846 O O . ALA A 1 106 ? 8.663 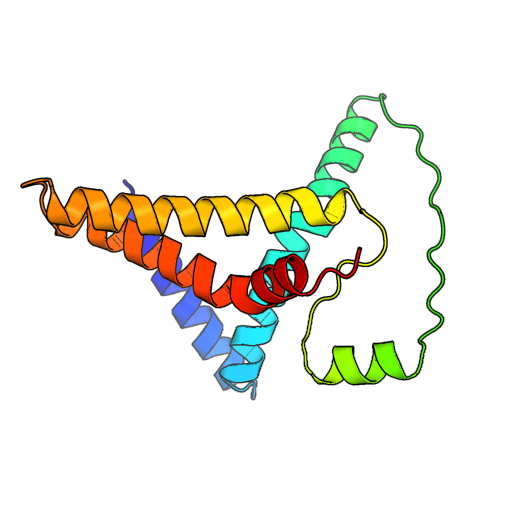4.619 -9.618 1.00 93.94 106 ALA A O 1
ATOM 847 N N . PHE A 1 107 ? 6.490 4.539 -9.065 1.00 94.50 107 PHE A N 1
ATOM 848 C CA . PHE A 1 107 ? 6.041 4.204 -10.412 1.00 94.50 107 PHE A CA 1
ATOM 849 C C . PHE A 1 107 ? 6.322 5.337 -11.406 1.00 94.50 107 PHE A C 1
ATOM 851 O O . PHE A 1 107 ? 6.874 5.088 -12.476 1.00 94.50 107 PHE A O 1
ATOM 858 N N . ALA A 1 108 ? 5.993 6.587 -11.061 1.00 94.81 108 ALA A N 1
ATOM 859 C CA . ALA A 1 108 ? 6.264 7.740 -11.920 1.00 94.81 108 ALA A CA 1
ATOM 860 C C . ALA A 1 108 ? 7.767 7.897 -12.204 1.00 94.81 108 ALA A C 1
ATOM 862 O O . ALA A 1 108 ? 8.165 8.067 -13.356 1.00 94.81 108 ALA A O 1
ATOM 863 N N . TRP A 1 109 ? 8.601 7.765 -11.170 1.00 92.56 109 TRP A N 1
ATOM 864 C CA . TRP A 1 109 ? 10.055 7.817 -11.295 1.00 92.56 109 TRP A CA 1
ATOM 865 C C . TRP A 1 109 ? 10.600 6.686 -12.171 1.00 92.56 109 TRP A C 1
ATOM 867 O O . TRP A 1 109 ? 11.404 6.943 -13.062 1.00 92.56 109 TRP A O 1
ATOM 877 N N . GLY A 1 110 ? 10.115 5.454 -11.983 1.00 91.38 110 GLY A N 1
ATOM 878 C CA . GLY A 1 110 ? 10.501 4.307 -12.808 1.00 91.38 110 GLY A CA 1
ATOM 879 C C . GLY A 1 110 ? 10.222 4.522 -14.298 1.00 91.38 110 GLY A C 1
ATOM 880 O O . GLY A 1 110 ? 11.062 4.191 -15.128 1.00 91.38 110 GLY A O 1
ATOM 881 N N . ASN A 1 111 ? 9.096 5.158 -14.645 1.00 90.56 111 ASN A N 1
ATOM 882 C CA . ASN A 1 111 ? 8.791 5.520 -16.035 1.00 90.56 111 ASN A CA 1
ATOM 883 C C . ASN A 1 111 ? 9.743 6.595 -16.584 1.00 90.56 111 ASN A C 1
ATOM 885 O O . ASN A 1 111 ? 10.184 6.498 -17.726 1.00 90.56 111 ASN A O 1
ATOM 889 N N . VAL A 1 112 ? 10.074 7.616 -15.786 1.00 91.81 112 VAL A N 1
ATOM 890 C CA . VAL A 1 112 ? 11.039 8.655 -16.188 1.00 91.81 112 VAL A CA 1
ATOM 891 C C . VAL A 1 112 ? 12.419 8.046 -16.438 1.00 91.81 112 VAL A C 1
ATOM 893 O O . VAL A 1 112 ? 13.055 8.368 -17.441 1.00 91.81 112 VAL A O 1
ATOM 896 N N . GLU A 1 113 ? 12.861 7.147 -15.560 1.00 89.81 113 GLU A N 1
ATOM 897 C CA . GLU A 1 113 ? 14.145 6.457 -15.687 1.00 89.81 113 GLU A CA 1
ATOM 898 C C . GLU A 1 113 ? 14.177 5.544 -16.918 1.00 89.81 113 GLU A C 1
ATOM 900 O O . GLU A 1 113 ? 15.148 5.578 -17.670 1.00 89.81 113 GLU A O 1
ATOM 905 N N . LEU A 1 114 ? 13.092 4.809 -17.189 1.00 88.06 114 LEU A N 1
ATOM 906 C CA . LEU A 1 114 ? 12.965 3.952 -18.373 1.00 88.06 114 LEU A CA 1
ATOM 907 C C . LEU A 1 114 ? 13.098 4.741 -19.689 1.00 88.06 114 LEU A C 1
ATOM 909 O O . LEU A 1 114 ? 13.622 4.222 -20.668 1.00 88.06 114 LEU A O 1
ATOM 913 N N . ILE A 1 115 ? 12.632 5.994 -19.717 1.00 87.88 115 ILE A N 1
ATOM 914 C CA . ILE A 1 115 ? 12.721 6.868 -20.898 1.00 87.88 115 ILE A CA 1
ATOM 915 C C . ILE A 1 115 ? 14.111 7.509 -21.024 1.00 87.88 115 ILE A C 1
ATOM 917 O O . ILE A 1 115 ? 14.598 7.719 -22.134 1.00 87.88 115 ILE A O 1
ATOM 921 N N . ARG A 1 116 ? 14.733 7.888 -19.901 1.00 87.75 116 ARG A N 1
ATOM 922 C CA . ARG A 1 116 ? 15.984 8.668 -19.886 1.00 87.75 116 ARG A CA 1
ATOM 923 C C . ARG A 1 116 ? 17.253 7.821 -19.908 1.00 87.75 116 ARG A C 1
ATOM 925 O O . ARG A 1 116 ? 18.302 8.348 -20.275 1.00 87.75 116 ARG A O 1
ATOM 932 N N . SER A 1 117 ? 17.181 6.571 -19.468 1.00 76.38 117 SER A N 1
ATOM 933 C CA . SER A 1 117 ? 18.344 5.729 -19.208 1.00 76.38 117 SER A CA 1
ATOM 934 C C . SER A 1 117 ? 18.470 4.569 -20.195 1.00 76.38 117 SER A C 1
ATOM 936 O O . SER A 1 117 ? 17.486 4.098 -20.752 1.00 76.38 117 SER A O 1
ATOM 938 N N . SER A 1 118 ? 19.702 4.086 -20.378 1.00 67.19 118 SER A N 1
ATOM 939 C CA . SER A 1 118 ? 20.004 2.819 -21.069 1.00 67.19 118 SER A CA 1
ATOM 940 C C . SER A 1 118 ? 20.119 1.635 -20.101 1.00 67.19 118 SER A C 1
ATOM 942 O O . SER A 1 118 ? 20.602 0.570 -20.484 1.00 67.19 118 SER A O 1
ATOM 944 N N . ASN A 1 119 ? 19.704 1.823 -18.840 1.00 67.31 119 ASN A N 1
ATOM 945 C CA . ASN A 1 119 ? 19.624 0.751 -17.852 1.00 67.31 119 ASN A CA 1
ATOM 946 C C . ASN A 1 119 ? 18.848 -0.441 -18.419 1.00 67.31 119 ASN A C 1
ATOM 948 O O . ASN A 1 119 ? 17.885 -0.266 -19.172 1.00 67.31 119 ASN A O 1
ATOM 952 N N . SER A 1 120 ? 19.260 -1.655 -18.040 1.00 73.50 120 SER A N 1
ATOM 953 C CA . SER A 1 120 ? 18.566 -2.857 -18.490 1.00 73.50 120 SER A CA 1
ATOM 954 C C . SER A 1 120 ? 17.096 -2.773 -18.061 1.00 73.50 120 SER A C 1
ATOM 956 O O . SER A 1 120 ? 16.822 -2.658 -16.859 1.00 73.50 120 SER A O 1
ATOM 958 N N . PRO A 1 121 ? 16.134 -2.839 -19.001 1.00 73.88 121 PRO A N 1
ATOM 959 C CA . PRO A 1 121 ? 14.711 -2.757 -18.680 1.00 73.88 121 PRO A CA 1
ATOM 960 C C . PRO A 1 121 ? 14.287 -3.848 -17.688 1.00 73.88 121 PRO A C 1
ATOM 962 O O . PRO A 1 121 ? 13.335 -3.665 -16.932 1.00 73.88 121 PRO A O 1
ATOM 965 N N . GLU A 1 122 ? 15.029 -4.955 -17.638 1.00 77.75 122 GLU A N 1
ATOM 966 C CA . GLU A 1 122 ? 14.803 -6.082 -16.737 1.00 77.75 122 GLU A CA 1
ATOM 967 C C . GLU A 1 122 ? 14.953 -5.712 -15.252 1.00 77.75 122 GLU A C 1
ATOM 969 O O . GLU A 1 122 ? 14.227 -6.247 -14.411 1.00 77.75 122 GLU A O 1
ATOM 974 N N . GLU A 1 123 ? 15.848 -4.777 -14.910 1.00 76.12 123 GLU A N 1
ATOM 975 C CA . GLU A 1 123 ? 16.082 -4.379 -13.515 1.00 76.12 123 GLU A CA 1
ATOM 976 C C . GLU A 1 123 ? 14.939 -3.519 -12.961 1.00 76.12 123 GLU A C 1
ATOM 978 O O . GLU A 1 123 ? 14.527 -3.682 -11.807 1.00 76.12 123 GLU A O 1
ATOM 983 N N . LEU A 1 124 ? 14.386 -2.633 -13.795 1.00 82.75 124 LEU A N 1
ATOM 984 C CA . LEU A 1 124 ? 13.290 -1.735 -13.424 1.00 82.75 124 LEU A CA 1
ATOM 985 C C . LEU A 1 124 ? 11.920 -2.406 -13.541 1.00 82.75 124 LEU A C 1
ATOM 987 O O . LEU A 1 124 ? 11.007 -2.063 -12.786 1.00 82.75 124 LEU A O 1
ATOM 991 N N . PHE A 1 125 ? 11.772 -3.390 -14.433 1.00 83.62 125 PHE A N 1
ATOM 992 C CA . PHE A 1 125 ? 10.496 -4.047 -14.715 1.00 83.62 125 PHE A CA 1
ATOM 993 C C . PHE A 1 125 ? 9.816 -4.577 -13.449 1.00 83.62 125 PHE A C 1
ATOM 995 O O . PHE A 1 125 ? 8.649 -4.280 -13.194 1.00 83.62 125 PHE A O 1
ATOM 1002 N N . MET A 1 126 ? 10.554 -5.305 -12.606 1.00 83.69 126 MET A N 1
ATOM 1003 C CA . MET A 1 126 ? 9.983 -5.893 -11.390 1.00 83.69 126 MET A CA 1
ATOM 1004 C C . MET A 1 126 ? 9.591 -4.839 -10.351 1.00 83.69 126 MET A C 1
ATOM 1006 O O . MET A 1 126 ? 8.559 -4.970 -9.693 1.00 83.69 126 MET A O 1
ATOM 1010 N N . GLN A 1 127 ? 10.374 -3.766 -10.222 1.00 86.38 127 GLN A N 1
ATOM 1011 C CA . GLN A 1 127 ? 10.052 -2.664 -9.314 1.00 86.38 127 GLN A CA 1
ATOM 1012 C C . GLN A 1 127 ? 8.804 -1.910 -9.784 1.00 86.38 127 GLN A C 1
ATOM 1014 O O . GLN A 1 127 ? 7.911 -1.629 -8.984 1.00 86.38 127 GLN A O 1
ATOM 1019 N N . MET A 1 128 ? 8.702 -1.646 -11.088 1.00 89.94 128 MET A N 1
ATOM 1020 C CA . MET A 1 128 ? 7.529 -1.021 -11.695 1.00 89.94 128 MET A CA 1
ATOM 1021 C C . MET A 1 128 ? 6.290 -1.907 -11.581 1.00 89.94 128 MET A C 1
ATOM 1023 O O . MET A 1 128 ? 5.204 -1.394 -11.309 1.00 89.94 128 MET A O 1
ATOM 1027 N N . PHE A 1 129 ? 6.438 -3.225 -11.728 1.00 88.38 129 PHE A N 1
ATOM 1028 C CA . PHE A 1 129 ? 5.350 -4.181 -11.536 1.00 88.38 129 PHE A CA 1
ATOM 1029 C C . PHE A 1 129 ? 4.821 -4.150 -10.096 1.00 88.38 129 PHE A C 1
ATOM 1031 O O . PHE A 1 129 ? 3.614 -4.022 -9.886 1.00 88.38 129 PHE A O 1
ATOM 1038 N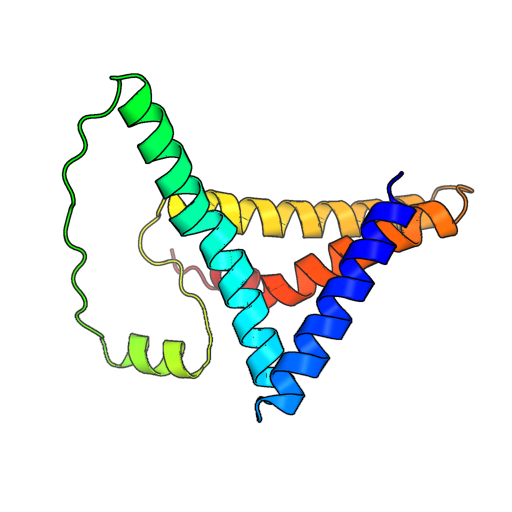 N . ILE A 1 130 ? 5.711 -4.175 -9.097 1.00 89.00 130 ILE A N 1
ATOM 1039 C CA . ILE A 1 130 ? 5.322 -4.070 -7.682 1.00 89.00 130 ILE A CA 1
ATOM 1040 C C . ILE A 1 130 ? 4.646 -2.727 -7.393 1.00 89.00 130 ILE A C 1
ATOM 1042 O O . ILE A 1 130 ? 3.583 -2.701 -6.773 1.00 89.00 130 ILE A O 1
ATOM 1046 N N . ALA A 1 131 ? 5.221 -1.617 -7.863 1.00 93.06 131 ALA A N 1
ATOM 1047 C CA . ALA A 1 131 ? 4.646 -0.291 -7.655 1.00 93.06 131 ALA A CA 1
ATOM 1048 C C . ALA A 1 131 ? 3.257 -0.170 -8.307 1.00 93.06 131 ALA A C 1
ATOM 1050 O O . ALA A 1 131 ? 2.321 0.339 -7.688 1.00 93.06 131 ALA A O 1
ATOM 1051 N N . SER A 1 132 ? 3.084 -0.725 -9.512 1.00 93.19 132 SER A N 1
ATOM 1052 C CA . SER A 1 132 ? 1.786 -0.812 -10.199 1.00 93.19 132 SER A CA 1
ATOM 1053 C C . SER A 1 132 ? 0.771 -1.607 -9.384 1.00 93.19 132 SER A C 1
ATOM 1055 O O . SER A 1 132 ? -0.361 -1.164 -9.194 1.00 93.19 132 SER A O 1
ATOM 1057 N N . PHE A 1 133 ? 1.177 -2.762 -8.852 1.00 90.44 133 PHE A N 1
ATOM 1058 C CA . PHE A 1 133 ? 0.331 -3.582 -7.991 1.00 90.44 133 PHE A CA 1
ATOM 1059 C C . PHE A 1 133 ? -0.099 -2.815 -6.731 1.00 90.44 133 PHE A C 1
ATOM 1061 O O . PHE A 1 133 ? -1.277 -2.836 -6.360 1.00 90.44 133 PHE A O 1
ATOM 1068 N N . GLY A 1 134 ? 0.829 -2.080 -6.111 1.00 92.94 134 GLY A N 1
ATOM 1069 C CA . GLY A 1 134 ? 0.553 -1.183 -4.990 1.00 92.94 134 GLY A CA 1
ATOM 1070 C C . GLY A 1 134 ? -0.472 -0.104 -5.346 1.00 92.94 134 GLY A C 1
ATOM 1071 O O . GLY A 1 134 ? -1.452 0.074 -4.621 1.00 92.94 134 GLY A O 1
ATOM 1072 N N . ILE A 1 135 ? -0.311 0.562 -6.494 1.00 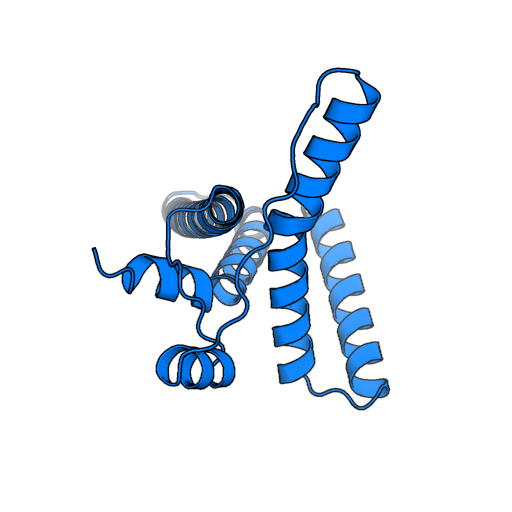94.88 135 ILE A N 1
ATOM 1073 C CA . ILE A 1 135 ? -1.247 1.583 -6.994 1.00 94.88 135 ILE A CA 1
ATOM 1074 C C . ILE A 1 135 ? -2.649 1.001 -7.197 1.00 94.88 135 ILE A C 1
ATOM 1076 O O . ILE A 1 135 ? -3.622 1.574 -6.704 1.00 94.88 135 ILE A O 1
ATOM 1080 N N . LEU A 1 136 ? -2.767 -0.147 -7.871 1.00 93.56 136 LEU A N 1
ATOM 1081 C CA . LEU A 1 136 ? -4.059 -0.792 -8.119 1.00 93.56 136 LEU A CA 1
ATOM 1082 C C . LEU A 1 136 ? -4.775 -1.111 -6.807 1.00 93.56 136 LEU A C 1
ATOM 1084 O O . LEU A 1 136 ? -5.964 -0.825 -6.653 1.00 93.56 136 LEU A O 1
ATOM 1088 N N . ASN A 1 137 ? -4.050 -1.632 -5.820 1.00 92.06 137 ASN A N 1
ATOM 1089 C CA . ASN A 1 137 ? -4.616 -1.931 -4.512 1.00 92.06 137 ASN A CA 1
ATOM 1090 C C . ASN A 1 137 ? -4.979 -0.669 -3.716 1.00 92.06 137 ASN A C 1
ATOM 1092 O O . ASN A 1 137 ? -5.994 -0.680 -3.021 1.00 92.06 137 ASN A O 1
ATOM 1096 N N . CYS A 1 138 ? -4.249 0.432 -3.905 1.00 92.81 138 CYS A N 1
ATOM 1097 C CA . CYS A 1 138 ? -4.498 1.719 -3.254 1.00 92.81 138 CYS A CA 1
ATOM 1098 C C . CYS A 1 138 ? -5.564 2.596 -3.936 1.00 92.81 138 CYS A C 1
ATOM 1100 O O . CYS A 1 138 ? -5.853 3.670 -3.419 1.00 92.81 138 CYS A O 1
ATOM 1102 N N . LYS A 1 139 ? -6.205 2.174 -5.039 1.00 91.12 139 LYS A N 1
ATOM 1103 C CA . LYS A 1 139 ? -7.305 2.937 -5.680 1.00 91.12 139 LYS A CA 1
ATOM 1104 C C . LYS A 1 139 ? -8.330 3.547 -4.698 1.00 91.12 139 LYS A C 1
ATOM 1106 O O . LYS A 1 139 ? -8.513 4.759 -4.767 1.00 91.12 139 LYS A O 1
ATOM 1111 N N . PRO A 1 140 ? -8.952 2.793 -3.766 1.00 89.69 140 PRO A N 1
ATOM 1112 C CA . PRO A 1 140 ? -9.919 3.367 -2.828 1.00 89.69 140 PRO A CA 1
ATOM 1113 C C . PRO A 1 140 ? -9.280 4.369 -1.857 1.00 89.69 140 PRO A C 1
ATOM 1115 O O . PRO A 1 140 ? -9.955 5.281 -1.395 1.00 89.69 140 PRO A O 1
ATOM 1118 N N . ILE A 1 141 ? -7.978 4.244 -1.571 1.00 91.06 141 ILE A N 1
ATOM 1119 C CA . ILE A 1 141 ? -7.227 5.217 -0.769 1.00 91.06 141 ILE A CA 1
ATOM 1120 C C . ILE A 1 141 ? -7.048 6.513 -1.564 1.00 91.06 141 ILE A C 1
ATOM 1122 O O . ILE A 1 141 ? -7.312 7.582 -1.028 1.00 91.06 141 ILE A O 1
ATOM 1126 N N . TYR A 1 142 ? -6.661 6.447 -2.842 1.00 91.62 142 TYR A N 1
ATOM 1127 C CA . TYR A 1 142 ? -6.560 7.647 -3.681 1.00 91.62 142 TYR A CA 1
ATOM 1128 C C . TYR A 1 142 ? -7.906 8.356 -3.828 1.00 91.62 142 TYR A C 1
ATOM 1130 O O . TYR A 1 142 ? -7.973 9.575 -3.685 1.00 91.62 142 TYR A O 1
ATOM 1138 N N . GLU A 1 143 ? -8.983 7.599 -4.046 1.00 90.25 143 GLU A N 1
ATOM 1139 C CA . GLU A 1 143 ? -10.344 8.142 -4.080 1.00 90.25 143 GLU A CA 1
ATOM 1140 C C . GLU A 1 143 ? -10.705 8.824 -2.757 1.00 90.25 143 GLU A C 1
ATOM 1142 O O . GLU A 1 143 ? -11.258 9.920 -2.773 1.00 90.25 143 GLU A O 1
ATOM 1147 N N . ALA A 1 144 ? -10.330 8.237 -1.619 1.00 88.12 144 ALA A N 1
ATOM 1148 C CA . ALA A 1 144 ? -10.541 8.831 -0.302 1.00 88.12 144 ALA A CA 1
ATOM 1149 C C . ALA A 1 144 ? -9.735 10.127 -0.084 1.00 88.12 144 ALA A C 1
ATOM 1151 O O . ALA A 1 144 ? -10.243 11.059 0.538 1.00 88.12 144 ALA A O 1
ATOM 1152 N N . ILE A 1 145 ? -8.495 10.209 -0.591 1.00 88.56 145 ILE A N 1
ATOM 1153 C CA . ILE A 1 145 ? -7.662 11.426 -0.526 1.00 88.56 145 ILE A CA 1
ATOM 1154 C C . ILE A 1 145 ? -8.297 12.545 -1.357 1.00 88.56 145 ILE A C 1
ATOM 1156 O O . ILE A 1 145 ? -8.408 13.673 -0.880 1.00 88.56 145 ILE A O 1
ATOM 1160 N N . ILE A 1 146 ? -8.710 12.235 -2.590 1.00 88.25 146 ILE A N 1
ATOM 1161 C CA . ILE A 1 146 ? -9.246 13.212 -3.550 1.00 88.25 146 ILE A CA 1
ATOM 1162 C C . ILE A 1 146 ? -10.634 13.698 -3.124 1.00 88.25 146 ILE A C 1
ATOM 1164 O O . ILE A 1 146 ? -10.905 14.895 -3.150 1.00 88.25 146 ILE A O 1
ATOM 1168 N N . ASN A 1 147 ? -11.505 12.784 -2.694 1.00 83.31 147 ASN A N 1
ATOM 1169 C CA . ASN A 1 147 ? -12.883 13.094 -2.307 1.00 83.31 147 ASN A CA 1
ATOM 1170 C C . ASN A 1 147 ? -13.004 13.629 -0.876 1.00 83.31 147 ASN A C 1
ATOM 1172 O O . ASN A 1 147 ? -14.115 13.761 -0.354 1.00 83.31 147 ASN A O 1
ATOM 1176 N N . ARG A 1 148 ? -11.878 13.937 -0.224 1.00 75.62 148 ARG A N 1
ATOM 1177 C CA . ARG A 1 148 ? -11.869 14.511 1.114 1.00 75.62 148 ARG A CA 1
ATOM 1178 C C . ARG A 1 148 ? -12.478 15.914 1.072 1.00 75.62 148 ARG A C 1
ATOM 1180 O O . ARG A 1 148 ? -11.810 16.884 0.718 1.00 75.62 148 ARG A O 1
ATOM 1187 N N . LYS A 1 149 ? -13.755 16.022 1.448 1.00 62.22 149 LYS A N 1
ATOM 1188 C CA . LYS A 1 149 ? -14.412 17.315 1.673 1.00 62.22 149 LYS A CA 1
ATOM 1189 C C . LYS A 1 149 ? -13.730 18.006 2.856 1.00 62.22 149 LYS A C 1
ATOM 1191 O O . LYS A 1 149 ? -13.501 17.379 3.890 1.00 62.22 149 LYS A O 1
ATOM 1196 N N . ARG A 1 150 ? -13.340 19.259 2.638 1.00 52.47 150 ARG A N 1
ATOM 1197 C CA . ARG A 1 150 ? -12.712 20.120 3.640 1.00 52.47 150 ARG A CA 1
ATOM 1198 C C . ARG A 1 150 ? -13.760 20.715 4.567 1.00 52.47 150 ARG A C 1
ATOM 1200 O O . ARG A 1 150 ? -14.869 20.994 4.062 1.00 52.47 150 ARG A O 1
#

pLDDT: mean 84.71, std 10.34, range [52.47, 95.81]